Protein AF-A0A066Z6A3-F1 (afdb_monomer_lite)

Organism: NCBI:txid1348663

Foldseek 3Di:
DPDDPPPPPPCLPVLLVVLLVQLVVCLVVVVNVSSLVSLVSNLVSCVVDPDPVSLVSLVVLLVSLVVDDDPSSVVSNVSNVVSNVD

Secondary structure (DSSP, 8-state):
--SSSS-TTT-HHHHHHHHHHHHHHHHHTT-HHHHHHHHHHHHHHHTT---HHHHHHHHHHHHHHHTS-SHHHHHHHHHHHHHHH-

pLDDT: mean 88.2, std 14.99, range [42.38, 98.0]

Radius of gyration: 13.15 Å; chains: 1; bounding box: 24×32×40 Å

Sequence (86 aa):
MRGLELFGQEQPRNRLLHNASLAEARLAGEDVEGAAAAAHSAMDLSAHLDSQRARARLRVLHTGFGARDTSVAREVCGRVEDILSA

Structure (mmCIF, N/CA/C/O backbone):
data_AF-A0A066Z6A3-F1
#
_entry.id   AF-A0A066Z6A3-F1
#
loop_
_atom_site.group_PDB
_atom_site.id
_atom_site.type_symbol
_atom_site.label_atom_id
_atom_site.label_alt_id
_atom_site.label_comp_id
_atom_site.label_asym_id
_atom_site.label_entity_id
_atom_site.label_seq_id
_atom_site.pdbx_PDB_ins_code
_atom_site.Cartn_x
_atom_site.Cartn_y
_atom_site.Cartn_z
_atom_site.occupancy
_atom_site.B_iso_or_equiv
_atom_site.auth_seq_id
_atom_site.auth_comp_id
_atom_site.auth_asym_id
_atom_site.auth_atom_id
_atom_site.pdbx_PDB_model_num
ATOM 1 N N . MET A 1 1 ? -3.174 21.098 -26.963 1.00 42.38 1 MET A N 1
ATOM 2 C CA . MET A 1 1 ? -3.225 20.317 -25.710 1.00 42.38 1 MET A CA 1
ATOM 3 C C . MET A 1 1 ? -3.390 18.845 -26.065 1.00 42.38 1 MET A C 1
ATOM 5 O O . MET A 1 1 ? -4.490 18.428 -26.384 1.00 42.38 1 MET A O 1
ATOM 9 N N . ARG A 1 2 ? -2.297 18.082 -26.135 1.00 47.62 2 ARG A N 1
ATOM 10 C CA . ARG A 1 2 ? -2.304 16.624 -26.349 1.00 47.62 2 ARG A CA 1
ATOM 11 C C . ARG A 1 2 ? -1.245 16.061 -25.413 1.00 47.62 2 ARG A C 1
ATOM 13 O O . ARG A 1 2 ? -0.075 16.357 -25.611 1.00 47.62 2 ARG A O 1
ATOM 20 N N . GLY A 1 3 ? -1.638 15.351 -24.364 1.00 45.22 3 GLY A N 1
ATOM 21 C CA . GLY A 1 3 ? -0.653 14.820 -23.417 1.00 45.22 3 GLY A CA 1
ATOM 22 C C . GLY A 1 3 ? -1.217 13.987 -22.274 1.00 45.22 3 GLY A C 1
ATOM 23 O O . GLY A 1 3 ? -0.478 13.199 -21.702 1.00 45.22 3 GLY A O 1
ATOM 24 N N . LEU A 1 4 ? -2.511 14.111 -21.964 1.00 51.88 4 LEU A N 1
ATOM 25 C CA . LEU A 1 4 ? -3.115 13.400 -20.830 1.00 51.88 4 LEU A CA 1
ATOM 26 C C . LEU A 1 4 ? -3.858 12.108 -21.209 1.00 51.88 4 LEU A C 1
ATOM 28 O O . LEU A 1 4 ? -4.097 11.286 -20.335 1.00 51.88 4 LEU A O 1
ATOM 32 N N . GLU A 1 5 ? -4.171 11.883 -22.488 1.00 48.22 5 GLU A N 1
ATOM 33 C CA . GLU A 1 5 ? -5.003 10.740 -22.913 1.00 48.22 5 GLU A CA 1
ATOM 34 C C . GLU A 1 5 ? -4.213 9.531 -23.445 1.00 48.22 5 GLU A C 1
ATOM 36 O O . GLU A 1 5 ? -4.789 8.468 -23.643 1.00 48.22 5 GLU A O 1
ATOM 41 N N . LEU A 1 6 ? -2.894 9.644 -23.641 1.00 46.28 6 LEU A N 1
ATOM 42 C CA . LEU A 1 6 ? -2.100 8.575 -24.270 1.00 46.28 6 LEU A CA 1
ATOM 43 C C . LEU A 1 6 ? -1.678 7.444 -23.316 1.00 46.28 6 LEU A C 1
ATOM 45 O O . LEU A 1 6 ? -1.405 6.340 -23.765 1.00 46.28 6 LEU A O 1
ATOM 49 N N . PHE A 1 7 ? -1.668 7.661 -21.999 1.00 52.38 7 PHE A N 1
ATOM 50 C CA . PHE A 1 7 ? -0.905 6.789 -21.092 1.00 52.38 7 PHE A CA 1
ATOM 51 C C . PHE A 1 7 ? -1.729 5.942 -20.119 1.00 52.38 7 PHE A C 1
ATOM 53 O O . PHE A 1 7 ? -1.170 5.356 -19.189 1.00 52.38 7 PHE A O 1
ATOM 60 N N . GLY A 1 8 ? -3.043 5.833 -20.332 1.00 48.16 8 GLY A N 1
ATOM 61 C CA . GLY A 1 8 ? -3.934 5.084 -19.438 1.00 48.16 8 GLY A CA 1
ATOM 62 C C . GLY A 1 8 ? -3.519 3.621 -19.233 1.00 48.16 8 GLY A C 1
ATOM 63 O O . GLY A 1 8 ? -3.751 3.078 -18.155 1.00 48.16 8 GLY A O 1
ATOM 64 N N . GLN A 1 9 ? -2.847 3.013 -20.223 1.00 53.41 9 GLN A N 1
ATOM 65 C CA . GLN A 1 9 ? -2.289 1.652 -20.165 1.00 53.41 9 GLN A CA 1
ATOM 66 C C . GLN A 1 9 ? -0.750 1.585 -20.261 1.00 53.41 9 GLN A C 1
ATOM 68 O O . GLN A 1 9 ? -0.160 0.596 -19.837 1.00 53.41 9 GLN A O 1
ATOM 73 N N . GLU A 1 10 ? -0.083 2.634 -20.750 1.00 62.28 10 GLU A N 1
ATOM 74 C CA . GLU A 1 10 ? 1.339 2.597 -21.142 1.00 62.28 10 GLU A CA 1
ATOM 75 C C . GLU A 1 10 ? 2.340 2.947 -20.023 1.00 62.28 10 GLU A C 1
ATOM 77 O O . GLU A 1 10 ? 3.550 2.880 -20.230 1.00 62.28 10 GLU A O 1
ATOM 82 N N . GLN A 1 11 ? 1.885 3.330 -18.823 1.00 78.19 11 GLN A N 1
ATOM 83 C CA . GLN A 1 11 ? 2.789 3.751 -17.740 1.00 78.19 11 GLN A CA 1
ATOM 84 C C . GLN A 1 11 ? 2.505 3.024 -16.415 1.00 78.19 11 GLN A C 1
ATOM 86 O O . GLN A 1 11 ? 2.083 3.651 -15.435 1.00 78.19 11 GLN A O 1
ATOM 91 N N . PRO A 1 12 ? 2.759 1.700 -16.346 1.00 83.69 12 PRO A N 1
ATOM 92 C CA . PRO A 1 12 ? 2.530 0.887 -15.145 1.00 83.69 12 PRO A CA 1
ATOM 93 C C . PRO A 1 12 ? 3.205 1.472 -13.900 1.00 83.69 12 PRO A C 1
ATOM 95 O O . PRO A 1 12 ? 2.600 1.529 -12.832 1.00 83.69 12 PRO A O 1
ATOM 98 N N . ARG A 1 13 ? 4.412 2.032 -14.052 1.00 86.94 13 ARG A N 1
ATOM 99 C CA . ARG A 1 13 ? 5.128 2.701 -12.960 1.00 86.94 13 ARG A CA 1
ATOM 100 C C . ARG A 1 13 ? 4.383 3.918 -12.413 1.00 86.94 13 ARG A C 1
ATOM 102 O O . ARG A 1 13 ? 4.299 4.072 -11.200 1.00 86.94 13 ARG A O 1
ATOM 109 N N . ASN A 1 14 ? 3.842 4.783 -13.269 1.00 88.44 14 ASN A N 1
ATOM 110 C CA . ASN A 1 14 ? 3.142 5.984 -12.806 1.00 88.44 14 ASN A CA 1
ATOM 111 C C . ASN A 1 14 ? 1.814 5.628 -12.133 1.00 88.44 14 ASN A C 1
ATOM 113 O O . ASN A 1 14 ? 1.494 6.201 -11.094 1.00 88.44 14 ASN A O 1
ATOM 117 N N . ARG A 1 15 ? 1.097 4.625 -12.655 1.00 90.75 15 ARG A N 1
ATOM 118 C CA . ARG A 1 15 ? -0.110 4.087 -12.010 1.00 90.75 15 ARG A CA 1
ATOM 119 C C . ARG A 1 15 ? 0.196 3.464 -10.649 1.00 90.75 15 ARG A C 1
ATOM 121 O O . ARG A 1 15 ? -0.554 3.695 -9.707 1.00 90.75 15 ARG A O 1
ATOM 128 N N . LEU A 1 16 ? 1.310 2.745 -10.511 1.00 92.88 16 LEU A N 1
ATOM 129 C CA . LEU A 1 16 ? 1.744 2.206 -9.221 1.00 92.88 16 LEU A CA 1
ATOM 130 C C . LEU A 1 16 ? 2.003 3.334 -8.224 1.00 92.88 16 LEU A C 1
ATOM 132 O O . LEU A 1 16 ? 1.467 3.320 -7.120 1.00 92.88 16 LEU A O 1
ATOM 136 N N . LEU A 1 17 ? 2.801 4.330 -8.621 1.00 92.31 17 LEU A N 1
ATOM 137 C CA . LEU A 1 17 ? 3.128 5.463 -7.753 1.00 92.31 17 LEU A CA 1
ATOM 138 C C . LEU A 1 17 ? 1.875 6.250 -7.352 1.00 92.31 17 LEU A C 1
ATOM 140 O O . LEU A 1 17 ? 1.786 6.687 -6.208 1.00 92.31 17 LEU A O 1
ATOM 144 N N . HIS A 1 18 ? 0.923 6.409 -8.272 1.00 94.19 18 HIS A N 1
ATOM 145 C CA . HIS A 1 18 ? -0.363 7.043 -8.006 1.00 94.19 18 HIS A CA 1
ATOM 146 C C . HIS A 1 18 ? -1.189 6.254 -6.984 1.00 94.19 18 HIS A C 1
ATOM 148 O O . HIS A 1 18 ? -1.609 6.825 -5.981 1.00 94.19 18 HIS A O 1
ATOM 154 N N . ASN A 1 19 ? -1.366 4.947 -7.197 1.00 96.06 19 ASN A N 1
ATOM 155 C CA . ASN A 1 19 ? -2.121 4.087 -6.286 1.00 96.06 19 ASN A CA 1
ATOM 156 C C . ASN A 1 19 ? -1.480 4.009 -4.892 1.00 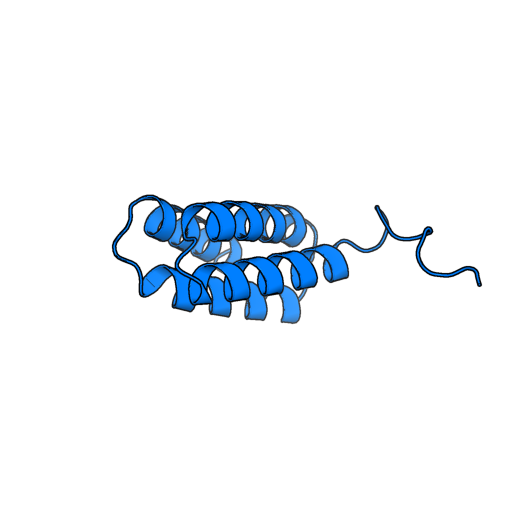96.06 19 ASN A C 1
ATOM 158 O O . ASN A 1 19 ? -2.192 4.048 -3.894 1.00 96.06 19 ASN A O 1
ATOM 162 N N . ALA A 1 20 ? -0.146 4.002 -4.805 1.00 96.44 20 ALA A N 1
ATOM 163 C CA . ALA A 1 20 ? 0.552 4.085 -3.523 1.00 96.44 20 ALA A CA 1
ATOM 164 C C . ALA A 1 20 ? 0.267 5.412 -2.796 1.00 96.44 20 ALA A C 1
ATOM 166 O O . ALA A 1 20 ? -0.095 5.403 -1.624 1.00 96.44 20 ALA A O 1
ATOM 167 N N . SER A 1 21 ? 0.344 6.550 -3.498 1.00 96.38 21 SER A N 1
ATOM 168 C CA . SER A 1 21 ? -0.018 7.852 -2.914 1.00 96.38 21 SER A CA 1
ATOM 169 C C . SER A 1 21 ? -1.485 7.906 -2.469 1.00 96.38 21 SER A C 1
ATOM 171 O O . SER A 1 21 ? -1.791 8.498 -1.437 1.00 96.38 21 SER A O 1
ATOM 173 N N . LEU A 1 22 ? -2.396 7.297 -3.236 1.00 97.75 22 LEU A N 1
ATOM 174 C CA . LEU A 1 22 ? -3.817 7.228 -2.895 1.00 97.75 22 LEU A CA 1
ATOM 175 C C . LEU A 1 22 ? -4.054 6.387 -1.634 1.00 97.75 22 LEU A C 1
ATOM 177 O O . LEU A 1 22 ? -4.821 6.800 -0.767 1.00 97.75 22 LEU A O 1
ATOM 181 N N . ALA A 1 23 ? -3.377 5.244 -1.510 1.00 97.88 23 ALA A N 1
ATOM 182 C CA . ALA A 1 23 ? -3.445 4.407 -0.317 1.00 97.88 23 ALA A CA 1
ATOM 183 C C . ALA A 1 23 ? -2.941 5.153 0.930 1.00 97.88 23 ALA A C 1
ATOM 185 O O . ALA A 1 23 ? -3.609 5.140 1.960 1.00 97.88 23 ALA A O 1
ATOM 186 N N . GLU A 1 24 ? -1.816 5.870 0.825 1.00 97.00 24 GLU A N 1
ATOM 187 C CA . GLU A 1 24 ? -1.281 6.706 1.913 1.00 97.00 24 GLU A CA 1
ATOM 188 C C . GLU A 1 24 ? -2.283 7.788 2.350 1.00 97.00 24 GLU A C 1
ATOM 190 O O . GLU A 1 24 ? -2.537 7.952 3.544 1.00 97.00 24 GLU A O 1
ATOM 195 N N . ALA A 1 25 ? -2.895 8.495 1.395 1.00 97.69 25 ALA A N 1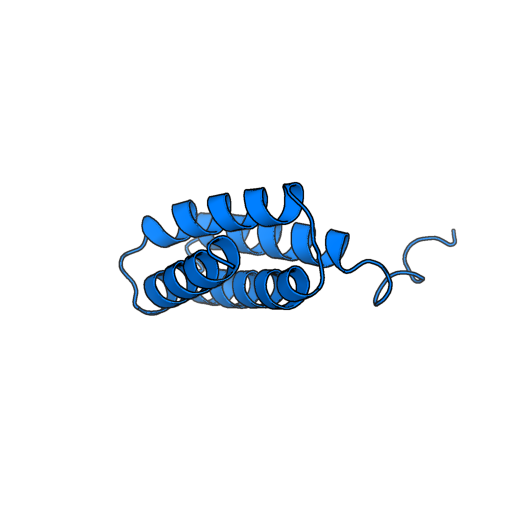
ATOM 196 C CA . ALA A 1 25 ? -3.883 9.533 1.688 1.00 97.69 25 ALA A CA 1
ATOM 197 C C . ALA A 1 25 ? -5.142 8.971 2.370 1.00 97.69 25 ALA A C 1
ATOM 199 O O . ALA A 1 25 ? -5.657 9.576 3.309 1.00 97.69 25 ALA A O 1
ATOM 200 N N . ARG A 1 26 ? -5.619 7.800 1.933 1.00 97.56 26 ARG A N 1
ATOM 201 C CA . ARG A 1 26 ? -6.772 7.125 2.544 1.00 97.56 26 ARG A CA 1
ATOM 202 C C . ARG A 1 26 ? -6.467 6.609 3.947 1.00 97.56 26 ARG A C 1
ATOM 204 O O . ARG A 1 26 ? -7.274 6.826 4.843 1.00 97.56 26 ARG A O 1
ATOM 211 N N . LEU A 1 27 ? -5.275 6.047 4.178 1.00 96.12 27 LEU A N 1
ATOM 212 C CA . LEU A 1 27 ? -4.823 5.688 5.527 1.00 96.12 27 LEU A CA 1
ATOM 213 C C . LEU A 1 27 ? -4.797 6.906 6.452 1.00 96.12 27 LEU A C 1
ATOM 215 O O . LEU A 1 27 ? -5.254 6.818 7.592 1.00 96.12 27 LEU A O 1
ATOM 219 N N . ALA A 1 28 ? -4.283 8.043 5.978 1.00 95.31 28 ALA A N 1
ATOM 220 C CA . ALA A 1 28 ? -4.276 9.283 6.753 1.00 95.31 28 ALA A CA 1
ATOM 221 C C . ALA A 1 28 ? -5.697 9.765 7.101 1.00 95.31 28 ALA A C 1
ATOM 223 O O . ALA A 1 28 ? -5.889 10.352 8.160 1.00 95.31 28 ALA A O 1
ATOM 224 N N . GLY A 1 29 ? -6.682 9.476 6.246 1.00 96.31 29 GLY A N 1
ATOM 225 C CA . GLY A 1 29 ? -8.106 9.723 6.487 1.00 96.31 29 GLY A CA 1
ATOM 226 C C . GLY A 1 29 ? -8.859 8.588 7.191 1.00 96.31 29 GLY A C 1
ATOM 227 O O . GLY A 1 29 ? -10.083 8.606 7.179 1.00 96.31 29 GLY A O 1
ATOM 228 N N . GLU A 1 30 ? -8.157 7.597 7.752 1.00 94.94 30 GLU A N 1
ATOM 229 C CA . GLU A 1 30 ? -8.726 6.419 8.436 1.00 94.94 30 GLU A CA 1
ATOM 230 C C . GLU A 1 30 ? -9.605 5.497 7.564 1.00 94.94 30 GLU A C 1
ATOM 232 O O . GLU A 1 30 ? -10.194 4.539 8.064 1.00 94.94 30 GLU A O 1
ATOM 237 N N . ASP A 1 31 ? -9.613 5.697 6.245 1.00 97.25 31 ASP A N 1
ATOM 238 C CA . ASP A 1 31 ? -10.253 4.810 5.272 1.00 97.25 31 ASP A CA 1
ATOM 239 C C . ASP A 1 31 ? -9.340 3.610 4.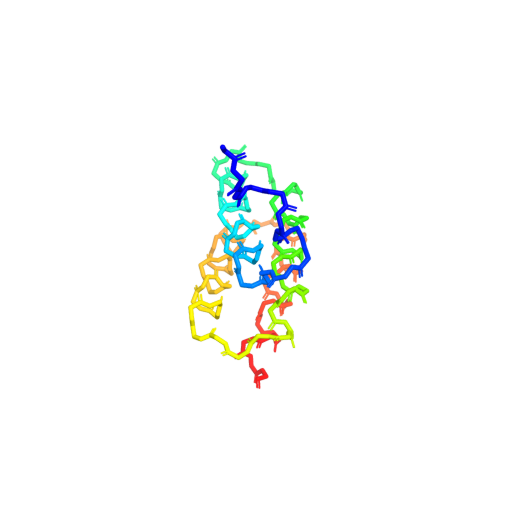971 1.00 97.25 31 ASP A C 1
ATOM 241 O O . ASP A 1 31 ? -8.619 3.570 3.970 1.00 97.25 31 ASP A O 1
ATOM 245 N N . VAL A 1 32 ? -9.321 2.639 5.889 1.00 96.25 32 VAL A N 1
ATOM 246 C CA . VAL A 1 32 ? -8.439 1.461 5.803 1.00 96.25 32 VAL A CA 1
ATOM 247 C C . VAL A 1 32 ? -8.824 0.548 4.631 1.00 96.25 32 VAL A C 1
ATOM 249 O O . VAL A 1 32 ? -7.944 0.082 3.910 1.00 96.25 32 VAL A O 1
ATOM 252 N N . GLU A 1 33 ? -10.119 0.335 4.402 1.00 96.94 33 GLU A N 1
ATOM 253 C CA . GLU A 1 33 ? -10.650 -0.483 3.299 1.00 96.94 33 GLU A CA 1
ATOM 254 C C . GLU A 1 33 ? -10.308 0.132 1.934 1.00 96.94 33 GLU A C 1
ATOM 256 O O . GLU A 1 33 ? -9.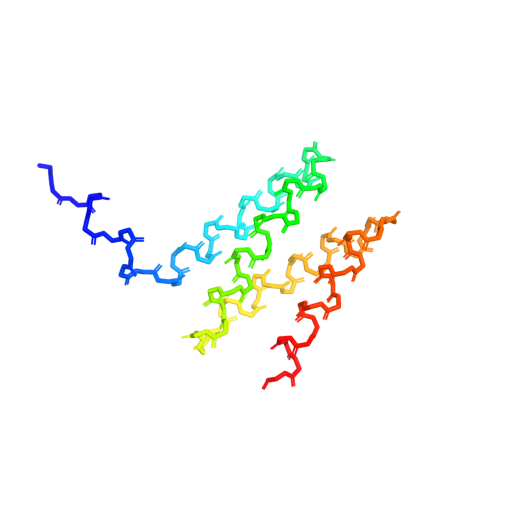726 -0.514 1.056 1.00 96.94 33 GLU A O 1
ATOM 261 N N . GLY A 1 34 ? -10.593 1.425 1.755 1.00 9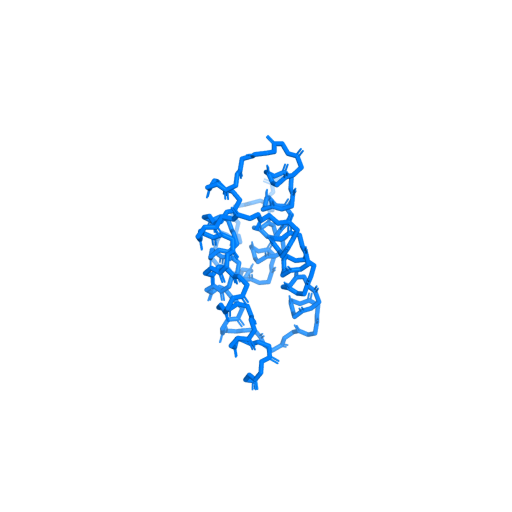7.12 34 GLY A N 1
ATOM 262 C CA . GLY A 1 34 ? -10.264 2.123 0.520 1.00 97.12 34 GLY A CA 1
ATOM 263 C C . GLY A 1 34 ? -8.757 2.238 0.311 1.00 97.12 34 GLY A C 1
ATOM 264 O O . GLY A 1 34 ? -8.287 2.192 -0.834 1.00 97.12 34 GLY A O 1
ATOM 265 N N . ALA A 1 35 ? -7.975 2.376 1.383 1.00 97.75 35 ALA A N 1
ATOM 266 C CA . ALA A 1 35 ? -6.527 2.318 1.283 1.00 97.75 35 ALA A CA 1
ATOM 267 C C . ALA A 1 35 ? -6.053 0.944 0.805 1.00 97.75 35 ALA A C 1
ATOM 269 O O . ALA A 1 35 ? -5.180 0.878 -0.062 1.00 97.75 35 ALA A O 1
ATOM 270 N N . ALA A 1 36 ? -6.624 -0.141 1.337 1.00 98.00 36 ALA A N 1
ATOM 271 C CA . ALA A 1 36 ? -6.255 -1.502 0.965 1.00 98.00 36 ALA A CA 1
ATOM 272 C C . ALA A 1 36 ? -6.527 -1.758 -0.522 1.00 98.00 36 ALA A C 1
ATOM 274 O O . ALA A 1 36 ? -5.637 -2.213 -1.239 1.00 98.00 36 ALA A O 1
ATOM 275 N N . ALA A 1 37 ? -7.690 -1.344 -1.033 1.00 98.00 37 ALA A N 1
ATOM 276 C CA . ALA A 1 37 ? -8.018 -1.456 -2.457 1.00 98.00 37 ALA A CA 1
ATOM 277 C C . ALA A 1 37 ? -6.993 -0.743 -3.368 1.00 98.00 37 ALA A C 1
ATOM 279 O O . ALA A 1 37 ? -6.576 -1.274 -4.405 1.00 98.00 37 ALA A O 1
ATOM 280 N N . ALA A 1 38 ? -6.541 0.451 -2.970 1.00 97.62 38 ALA A N 1
ATOM 281 C CA . ALA A 1 38 ? -5.494 1.175 -3.691 1.00 97.62 38 ALA A CA 1
ATOM 282 C C . ALA A 1 38 ? -4.123 0.479 -3.567 1.00 97.62 38 ALA A C 1
ATOM 284 O O . ALA A 1 38 ? -3.389 0.382 -4.552 1.00 97.62 38 ALA A O 1
ATOM 285 N N . ALA A 1 39 ? -3.790 -0.065 -2.394 1.00 97.56 39 ALA A N 1
ATOM 286 C CA . ALA A 1 39 ? -2.555 -0.812 -2.176 1.00 97.56 39 ALA A CA 1
ATOM 287 C C . ALA A 1 39 ? -2.491 -2.090 -3.031 1.00 97.56 39 ALA A C 1
ATOM 289 O O . ALA A 1 39 ? -1.469 -2.327 -3.673 1.00 97.56 39 ALA A O 1
ATOM 290 N N . HIS A 1 40 ? -3.579 -2.862 -3.127 1.00 97.38 40 HIS A N 1
ATOM 291 C CA . HIS A 1 40 ? -3.671 -4.021 -4.026 1.00 97.38 40 HIS A CA 1
ATOM 292 C C . HIS A 1 40 ? -3.437 -3.634 -5.484 1.00 97.38 40 HIS A C 1
ATOM 294 O O . HIS A 1 40 ? -2.606 -4.245 -6.151 1.00 97.38 40 HIS A O 1
ATOM 300 N N . SER A 1 41 ? -4.045 -2.538 -5.941 1.00 95.38 41 SER A N 1
ATOM 301 C CA . SER A 1 41 ? -3.807 -2.024 -7.295 1.00 95.38 41 SER A CA 1
ATOM 302 C C . SER A 1 41 ? -2.334 -1.653 -7.533 1.00 95.38 41 SER A C 1
ATOM 304 O O . SER A 1 41 ? -1.800 -1.867 -8.621 1.00 95.38 41 SER A O 1
ATOM 306 N N . ALA A 1 42 ? -1.643 -1.105 -6.526 1.00 94.81 42 ALA A N 1
ATOM 307 C CA . ALA A 1 42 ? -0.210 -0.818 -6.614 1.00 94.81 42 ALA A CA 1
ATOM 308 C C . ALA A 1 42 ? 0.650 -2.097 -6.632 1.00 94.81 42 ALA A C 1
ATOM 310 O O . ALA A 1 42 ? 1.639 -2.150 -7.365 1.00 94.81 42 ALA A O 1
ATOM 311 N N . MET A 1 43 ? 0.277 -3.112 -5.849 1.00 94.69 43 MET A N 1
ATOM 312 C CA . MET A 1 43 ? 0.948 -4.415 -5.792 1.00 94.69 43 MET A CA 1
ATOM 313 C C . MET A 1 43 ? 0.818 -5.189 -7.107 1.00 94.69 43 MET A C 1
ATOM 315 O O . MET A 1 43 ? 1.810 -5.702 -7.611 1.00 94.69 43 MET A O 1
ATOM 319 N N . ASP A 1 44 ? -0.362 -5.206 -7.720 1.00 92.75 44 ASP A N 1
ATOM 320 C CA . ASP A 1 44 ? -0.569 -5.909 -8.992 1.00 92.75 44 ASP A CA 1
ATOM 321 C C . ASP A 1 44 ? 0.273 -5.297 -10.121 1.00 92.75 44 ASP A C 1
ATOM 323 O O . ASP A 1 44 ? 0.817 -5.999 -10.970 1.00 92.75 44 ASP A O 1
ATOM 327 N N . LEU A 1 45 ? 0.466 -3.975 -10.090 1.00 90.50 45 LEU A N 1
ATOM 328 C CA . LEU A 1 45 ? 1.349 -3.280 -11.025 1.00 90.50 45 LEU A CA 1
ATOM 329 C C . LEU A 1 45 ? 2.840 -3.513 -10.733 1.00 90.50 45 LEU A C 1
ATOM 331 O O . LEU A 1 45 ? 3.658 -3.356 -11.641 1.00 90.50 45 LEU A O 1
ATOM 335 N N . SER A 1 46 ? 3.218 -3.845 -9.493 1.00 88.69 46 SER A N 1
ATOM 336 C CA . SER A 1 46 ? 4.622 -4.031 -9.102 1.00 88.69 46 SER A CA 1
ATOM 337 C C . SER A 1 46 ? 5.188 -5.362 -9.594 1.00 88.69 46 SER A C 1
ATOM 339 O O . SER A 1 46 ? 6.367 -5.418 -9.935 1.00 88.69 46 SER A O 1
ATOM 341 N N . ALA A 1 47 ? 4.340 -6.387 -9.737 1.00 79.06 47 ALA A N 1
ATOM 342 C CA . ALA A 1 47 ? 4.705 -7.709 -10.249 1.00 79.06 47 ALA A CA 1
ATOM 343 C C . ALA A 1 47 ? 5.325 -7.676 -11.660 1.00 79.06 47 ALA A C 1
ATOM 345 O O . ALA A 1 47 ? 5.957 -8.636 -12.093 1.00 79.06 47 ALA A O 1
ATOM 346 N N . HIS A 1 48 ? 5.136 -6.584 -12.401 1.00 76.81 48 HIS A N 1
ATOM 347 C CA . HIS A 1 48 ? 5.651 -6.408 -13.761 1.00 76.81 48 HIS A CA 1
ATOM 348 C C . HIS A 1 48 ? 6.765 -5.354 -13.843 1.00 76.81 48 HIS A C 1
ATOM 350 O O . HIS A 1 48 ? 7.151 -4.943 -14.938 1.00 76.81 48 HIS A O 1
ATOM 356 N N . LEU A 1 49 ? 7.265 -4.875 -12.698 1.00 74.31 49 LEU A N 1
ATOM 357 C CA . LEU A 1 49 ? 8.217 -3.773 -12.611 1.00 74.31 49 LEU A CA 1
ATOM 358 C C . LEU A 1 49 ? 9.408 -4.126 -11.718 1.00 74.31 49 LEU A C 1
ATOM 360 O O . LEU A 1 49 ? 9.313 -4.073 -10.493 1.00 74.31 49 LEU A O 1
ATOM 364 N N . ASP A 1 50 ? 10.580 -4.322 -12.323 1.00 77.69 50 ASP A N 1
ATOM 365 C CA . ASP A 1 50 ? 11.839 -4.293 -11.576 1.00 77.69 50 ASP A CA 1
ATOM 366 C C . ASP A 1 50 ? 12.245 -2.835 -11.300 1.00 77.69 50 ASP A C 1
ATOM 368 O O . ASP A 1 50 ? 12.945 -2.174 -12.072 1.00 77.69 50 ASP A O 1
ATOM 372 N N . SER A 1 51 ? 11.689 -2.259 -10.231 1.00 83.75 51 SER A N 1
ATOM 373 C CA . SER A 1 51 ? 11.949 -0.871 -9.858 1.00 83.75 51 SER A CA 1
ATOM 374 C C . SER A 1 51 ? 12.162 -0.702 -8.360 1.00 83.75 51 SER A C 1
ATOM 376 O O . SER A 1 51 ? 11.233 -0.806 -7.558 1.00 83.75 51 SER A O 1
ATOM 378 N N . GLN A 1 52 ? 13.371 -0.276 -7.986 1.00 87.88 52 GLN A N 1
ATOM 379 C CA . GLN A 1 52 ? 13.713 0.080 -6.603 1.00 87.88 52 GLN A CA 1
ATOM 380 C C . GLN A 1 52 ? 12.777 1.143 -6.015 1.00 87.88 52 GLN A C 1
ATOM 382 O O . GLN A 1 52 ? 12.410 1.082 -4.843 1.00 87.88 52 GLN A O 1
ATOM 387 N N . ARG A 1 53 ? 12.318 2.095 -6.839 1.00 88.31 53 ARG A N 1
ATOM 388 C CA . ARG A 1 53 ? 11.359 3.119 -6.400 1.00 88.31 53 ARG A CA 1
ATOM 389 C C . ARG A 1 53 ? 9.981 2.526 -6.091 1.00 88.31 53 ARG A C 1
ATOM 391 O O . ARG A 1 53 ? 9.339 2.983 -5.150 1.00 88.31 53 ARG A O 1
ATOM 398 N N . ALA A 1 54 ? 9.531 1.535 -6.860 1.00 88.94 54 ALA A N 1
ATOM 399 C CA . ALA A 1 54 ? 8.280 0.832 -6.582 1.00 88.94 54 ALA A CA 1
ATOM 400 C C . ALA A 1 54 ? 8.383 0.039 -5.272 1.00 88.94 54 ALA A C 1
ATOM 402 O O . ALA A 1 54 ? 7.537 0.202 -4.397 1.00 88.94 54 ALA A O 1
ATOM 403 N N . ARG A 1 55 ? 9.478 -0.710 -5.079 1.00 92.00 55 ARG A N 1
ATOM 404 C CA . ARG A 1 55 ? 9.751 -1.435 -3.823 1.00 92.00 55 ARG A CA 1
ATOM 405 C C . ARG A 1 55 ? 9.798 -0.496 -2.614 1.00 92.00 55 ARG A C 1
ATOM 407 O O . ARG A 1 55 ? 9.215 -0.799 -1.579 1.00 92.00 55 ARG A O 1
ATOM 414 N N . ALA A 1 56 ? 10.428 0.674 -2.744 1.00 94.06 56 ALA A N 1
ATOM 415 C CA . ALA A 1 56 ? 10.445 1.682 -1.683 1.00 94.06 56 ALA A CA 1
ATOM 416 C C . ALA A 1 56 ? 9.034 2.174 -1.317 1.00 94.06 56 ALA A C 1
ATOM 418 O O . ALA A 1 56 ? 8.732 2.318 -0.136 1.00 94.06 56 ALA A O 1
ATOM 419 N N . ARG A 1 57 ? 8.153 2.381 -2.306 1.00 94.38 57 ARG A N 1
ATOM 420 C CA . ARG A 1 57 ? 6.752 2.742 -2.042 1.00 94.38 57 ARG A CA 1
ATOM 421 C C . ARG A 1 57 ? 5.983 1.633 -1.334 1.00 94.38 57 ARG A C 1
ATOM 423 O O . ARG A 1 57 ? 5.255 1.927 -0.396 1.00 94.38 57 ARG A O 1
ATOM 430 N N . LEU A 1 58 ? 6.184 0.376 -1.723 1.00 94.44 58 LEU A N 1
ATOM 431 C CA . LEU A 1 58 ? 5.555 -0.750 -1.032 1.00 94.44 58 LEU A CA 1
ATOM 432 C C . LEU A 1 58 ? 6.002 -0.839 0.434 1.00 94.44 58 LEU A C 1
ATOM 434 O O . LEU A 1 58 ? 5.161 -1.027 1.304 1.00 94.44 58 LEU A O 1
ATOM 438 N N . ARG A 1 59 ? 7.284 -0.592 0.742 1.00 96.44 59 ARG A N 1
ATOM 439 C CA . ARG A 1 59 ? 7.758 -0.518 2.140 1.00 96.44 59 ARG A CA 1
ATOM 440 C C . ARG A 1 59 ? 7.041 0.559 2.954 1.00 96.44 59 ARG A C 1
ATOM 442 O O . ARG A 1 59 ? 6.694 0.311 4.102 1.00 96.44 59 ARG A O 1
ATOM 449 N N . VAL A 1 60 ? 6.794 1.732 2.365 1.00 96.25 60 VAL A N 1
ATOM 450 C CA . VAL A 1 60 ? 6.032 2.802 3.033 1.00 96.25 60 VAL A CA 1
ATOM 451 C C . VAL A 1 60 ? 4.608 2.342 3.342 1.00 96.25 60 VAL A C 1
ATOM 453 O O . VAL A 1 60 ? 4.142 2.535 4.464 1.00 96.25 60 VAL A O 1
ATOM 456 N N . LEU A 1 61 ? 3.941 1.680 2.390 1.00 95.81 61 LEU A N 1
ATOM 457 C CA . LEU A 1 61 ? 2.612 1.108 2.621 1.00 95.81 61 LEU A CA 1
ATOM 458 C C . LEU A 1 61 ? 2.638 0.053 3.728 1.00 95.81 61 LEU A C 1
ATOM 460 O O . LEU A 1 61 ? 1.817 0.127 4.635 1.00 95.81 61 LEU A O 1
ATOM 464 N N . HIS A 1 62 ? 3.606 -0.865 3.709 1.00 97.00 62 HIS A N 1
ATOM 465 C CA . HIS A 1 62 ? 3.774 -1.871 4.758 1.00 97.00 62 HIS A CA 1
ATOM 466 C C . HIS A 1 62 ? 3.878 -1.235 6.150 1.00 97.00 62 HIS A C 1
ATOM 468 O O . HIS A 1 62 ? 3.175 -1.633 7.072 1.00 97.00 62 HIS A O 1
ATOM 474 N N . THR A 1 63 ? 4.704 -0.197 6.314 1.00 96.88 63 THR A N 1
ATOM 475 C CA . THR A 1 63 ? 4.793 0.530 7.589 1.00 96.88 63 THR A CA 1
ATOM 476 C C . THR A 1 63 ? 3.469 1.209 7.959 1.00 96.88 63 THR A C 1
ATOM 478 O O . THR A 1 63 ? 3.062 1.151 9.118 1.00 96.88 63 THR A O 1
ATOM 481 N N . GLY A 1 64 ? 2.781 1.827 6.995 1.00 96.00 64 GLY A N 1
ATOM 482 C CA . GLY A 1 64 ? 1.506 2.511 7.227 1.00 96.00 64 GLY A CA 1
ATOM 483 C C . GLY A 1 64 ? 0.376 1.572 7.659 1.00 96.00 64 GLY A C 1
ATOM 484 O O . GLY A 1 64 ? -0.346 1.881 8.608 1.00 96.00 64 GLY A O 1
ATOM 485 N N . PHE A 1 65 ? 0.242 0.418 7.003 1.00 97.06 65 PHE A N 1
ATOM 486 C CA . PHE A 1 65 ? -0.726 -0.616 7.376 1.00 97.06 65 PHE A CA 1
ATOM 487 C C . PHE A 1 65 ? -0.319 -1.353 8.653 1.00 97.06 65 PHE A C 1
ATOM 489 O O . PHE A 1 65 ? -1.183 -1.637 9.475 1.00 97.06 65 PHE A O 1
ATOM 496 N N . GLY A 1 66 ? 0.975 -1.586 8.887 1.00 96.12 66 GLY A N 1
ATOM 497 C CA . GLY A 1 66 ? 1.473 -2.250 10.097 1.00 96.12 66 GLY A CA 1
ATO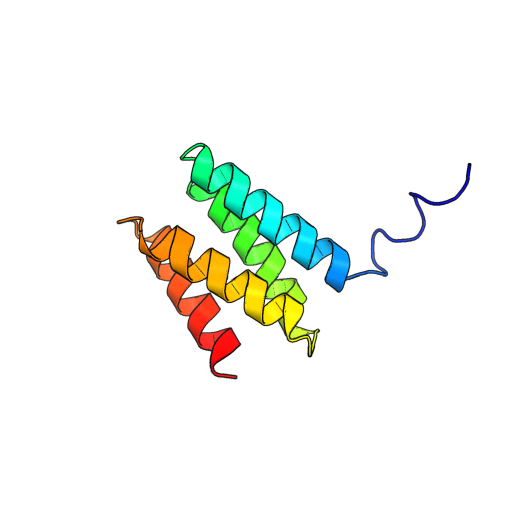M 498 C C . GLY A 1 66 ? 1.143 -1.512 11.399 1.00 96.12 66 GLY A C 1
ATOM 499 O O . GLY A 1 66 ? 1.108 -2.125 12.461 1.00 96.12 66 GLY A O 1
ATOM 500 N N . ALA A 1 67 ? 0.840 -0.213 11.327 1.00 94.06 67 ALA A N 1
ATOM 501 C CA . ALA A 1 67 ? 0.349 0.569 12.460 1.00 94.06 67 ALA A CA 1
ATOM 502 C C . ALA A 1 67 ? -1.156 0.370 12.756 1.00 94.06 67 ALA A C 1
ATOM 504 O O . ALA A 1 67 ? -1.675 0.973 13.695 1.00 94.06 67 ALA A O 1
ATOM 505 N N . ARG A 1 68 ? -1.884 -0.419 11.954 1.00 93.44 68 ARG A N 1
ATOM 506 C CA . ARG A 1 68 ? -3.335 -0.633 12.070 1.00 93.44 68 ARG A CA 1
ATOM 507 C C . ARG A 1 68 ? -3.640 -2.057 12.522 1.00 93.44 68 ARG A C 1
ATOM 509 O O . ARG A 1 68 ? -3.222 -3.021 11.888 1.00 93.44 68 ARG A O 1
ATOM 516 N N . ASP A 1 69 ? -4.453 -2.190 13.566 1.00 91.62 69 ASP A N 1
ATOM 517 C CA . ASP A 1 69 ? -4.853 -3.494 14.103 1.00 91.62 69 ASP A CA 1
ATOM 518 C C . ASP A 1 69 ? -6.140 -4.020 13.443 1.00 91.62 69 ASP A C 1
ATOM 520 O O . ASP A 1 69 ? -7.202 -4.104 14.054 1.00 91.62 69 ASP A O 1
ATOM 524 N N . THR A 1 70 ? -6.067 -4.319 12.144 1.00 95.25 70 THR A N 1
ATOM 525 C CA . THR A 1 70 ? -7.202 -4.861 11.374 1.00 95.25 70 THR A CA 1
ATOM 526 C C . THR A 1 70 ? -6.765 -6.053 10.530 1.00 95.25 70 THR A C 1
ATOM 528 O O . THR A 1 70 ? -5.596 -6.162 10.156 1.00 95.25 70 THR A O 1
ATOM 531 N N . SER A 1 71 ? -7.694 -6.956 10.207 1.00 96.88 71 SER A N 1
ATOM 532 C CA . SER A 1 71 ? -7.409 -8.110 9.343 1.00 96.88 71 SER A CA 1
ATOM 533 C C . SER A 1 71 ? -6.912 -7.683 7.962 1.00 96.88 71 SER A C 1
ATOM 535 O O . SER A 1 71 ? -5.905 -8.210 7.496 1.00 96.88 71 SER A O 1
ATOM 537 N N . VAL A 1 72 ? -7.560 -6.685 7.354 1.00 96.31 72 VAL A N 1
ATOM 538 C CA . VAL A 1 72 ? -7.197 -6.172 6.026 1.00 96.31 72 VAL A CA 1
ATOM 539 C C . VAL A 1 72 ? -5.794 -5.554 6.014 1.00 96.31 72 VAL A C 1
ATOM 541 O O . VAL A 1 72 ? -5.028 -5.758 5.077 1.00 96.31 72 VAL A O 1
ATOM 544 N N . ALA A 1 73 ? -5.394 -4.868 7.088 1.00 96.06 73 ALA A N 1
ATOM 545 C CA . ALA A 1 73 ? -4.046 -4.321 7.191 1.00 96.06 73 ALA A CA 1
ATOM 546 C C . ALA A 1 73 ? -2.980 -5.421 7.275 1.00 96.06 73 ALA A C 1
ATOM 548 O O . ALA A 1 73 ? -1.946 -5.326 6.616 1.00 96.06 73 ALA A O 1
ATOM 549 N N . ARG A 1 74 ? -3.248 -6.489 8.038 1.00 97.38 74 ARG A N 1
ATOM 550 C CA . ARG A 1 74 ? -2.347 -7.650 8.123 1.00 97.38 74 ARG A CA 1
ATOM 551 C C . ARG A 1 74 ? -2.223 -8.367 6.779 1.00 97.38 74 ARG A C 1
ATOM 553 O O . ARG A 1 74 ? -1.116 -8.744 6.409 1.00 97.38 74 ARG A O 1
ATOM 560 N N . GLU A 1 75 ? -3.325 -8.510 6.041 1.00 97.50 75 GLU A N 1
ATOM 561 C CA . GLU A 1 75 ? -3.318 -9.074 4.685 1.00 97.50 75 GLU A CA 1
ATOM 562 C C . GLU A 1 75 ? -2.437 -8.249 3.739 1.00 97.50 75 GLU A C 1
ATOM 564 O O . GLU A 1 75 ? -1.560 -8.797 3.067 1.00 97.50 75 GLU A O 1
ATOM 569 N N . VAL A 1 76 ? -2.628 -6.925 3.719 1.00 97.50 76 VAL A N 1
ATOM 570 C CA . VAL A 1 76 ? -1.822 -6.023 2.888 1.00 97.50 76 VAL A CA 1
ATOM 571 C C . VAL A 1 76 ? -0.342 -6.123 3.253 1.00 97.50 76 VAL A C 1
ATOM 573 O O . VAL A 1 76 ? 0.490 -6.234 2.353 1.00 97.50 76 VAL A O 1
ATOM 576 N N . CYS A 1 77 ? 0.002 -6.123 4.544 1.00 97.69 77 CYS A N 1
ATOM 577 C CA . CYS A 1 77 ? 1.388 -6.278 4.983 1.00 97.69 77 CYS A CA 1
ATOM 578 C C . CYS A 1 77 ? 1.998 -7.600 4.508 1.00 97.69 77 CYS A C 1
ATOM 580 O O . CYS A 1 77 ? 3.070 -7.569 3.907 1.00 97.69 77 CYS A O 1
ATOM 582 N N . GLY A 1 78 ? 1.297 -8.724 4.692 1.00 97.00 78 GLY A N 1
ATOM 583 C CA . GLY A 1 78 ? 1.776 -10.035 4.245 1.00 97.00 78 GLY A CA 1
ATOM 584 C C . GLY A 1 78 ? 2.039 -10.071 2.739 1.00 97.00 78 GLY A C 1
ATOM 585 O O . GLY A 1 78 ? 3.125 -10.437 2.302 1.00 97.00 78 GLY A O 1
ATOM 586 N N . ARG A 1 79 ? 1.100 -9.563 1.933 1.00 96.12 79 ARG A N 1
ATOM 587 C CA . ARG A 1 79 ? 1.274 -9.521 0.473 1.00 96.12 79 ARG A CA 1
ATOM 588 C C . ARG A 1 79 ? 2.423 -8.607 0.042 1.00 96.12 79 ARG A C 1
ATOM 590 O O . ARG A 1 79 ? 3.125 -8.914 -0.919 1.00 96.12 79 ARG A O 1
ATOM 597 N N . VAL A 1 80 ? 2.629 -7.479 0.722 1.00 95.31 80 VAL A N 1
ATOM 598 C CA . VAL A 1 80 ? 3.785 -6.614 0.448 1.00 95.31 80 VAL A CA 1
ATOM 599 C C . VAL A 1 80 ? 5.094 -7.326 0.793 1.00 95.31 80 VAL A C 1
ATOM 601 O O . VAL A 1 80 ? 6.051 -7.221 0.026 1.00 95.31 80 VAL A O 1
ATOM 604 N N . GLU A 1 81 ? 5.151 -8.038 1.915 1.00 95.38 81 GLU A N 1
ATOM 605 C CA . GLU A 1 81 ? 6.333 -8.794 2.333 1.00 95.38 81 GLU A CA 1
ATOM 606 C C . GLU A 1 81 ? 6.688 -9.900 1.331 1.00 95.38 81 GLU A C 1
ATOM 608 O O . GLU A 1 81 ? 7.854 -10.001 0.939 1.00 95.38 81 GLU A O 1
ATOM 613 N N . ASP A 1 82 ? 5.692 -10.631 0.823 1.00 93.94 82 ASP A N 1
ATOM 614 C CA . ASP A 1 82 ? 5.874 -11.642 -0.227 1.00 93.94 82 ASP A CA 1
ATOM 615 C C . ASP A 1 82 ? 6.517 -11.037 -1.486 1.00 93.94 82 ASP A C 1
ATOM 617 O O . ASP A 1 82 ? 7.507 -11.552 -2.009 1.00 93.94 82 ASP A O 1
ATOM 621 N N . ILE A 1 83 ? 6.012 -9.887 -1.946 1.00 91.81 83 ILE A N 1
ATOM 622 C CA . ILE A 1 83 ? 6.547 -9.180 -3.124 1.00 91.81 83 ILE A CA 1
ATOM 623 C C . ILE A 1 83 ? 7.969 -8.666 -2.879 1.00 91.81 83 ILE A C 1
ATOM 625 O O . ILE A 1 83 ? 8.794 -8.638 -3.791 1.00 91.81 83 ILE A O 1
ATOM 629 N N . LEU A 1 84 ? 8.261 -8.193 -1.667 1.00 90.31 84 LEU A N 1
ATOM 630 C CA . LEU A 1 84 ? 9.573 -7.650 -1.317 1.00 90.31 84 LEU A CA 1
ATOM 631 C C . LEU A 1 84 ? 10.620 -8.731 -1.021 1.00 90.31 84 LEU A C 1
ATOM 633 O O . LEU A 1 84 ? 11.805 -8.385 -0.962 1.00 90.31 84 LEU A O 1
ATOM 637 N N . SER A 1 85 ? 10.199 -9.981 -0.838 1.00 90.38 85 SER A N 1
ATOM 638 C CA . SER A 1 85 ? 11.070 -11.139 -0.609 1.00 90.38 85 SER A CA 1
ATOM 639 C C . SER A 1 85 ? 11.353 -11.935 -1.887 1.00 90.38 85 SER A C 1
ATOM 641 O O . SER A 1 85 ? 12.332 -12.680 -1.922 1.00 90.38 85 SER A O 1
ATOM 643 N N . ALA A 1 86 ? 10.536 -11.743 -2.929 1.00 82.31 86 ALA A N 1
ATOM 644 C CA . ALA A 1 86 ? 10.824 -12.141 -4.307 1.00 82.31 86 ALA A CA 1
ATOM 645 C C . ALA A 1 86 ? 11.865 -11.218 -4.974 1.00 82.31 86 ALA A C 1
ATOM 647 O O . ALA A 1 86 ? 12.655 -11.763 -5.775 1.00 82.31 86 ALA A O 1
#